Protein AF-A0A5C7G752-F1 (afdb_monomer_lite)

Foldseek 3Di:
DDDPPPPQPFPFPFPWPKLDPALLSVQCSVAVVVDDQVVSQVSSLVSLVVQCVVPVPVPDSCVSCVRNPWQDPPVPQQKTKDKTKTKTWTDDPPDDIDIWIKIKMWMWRPVDPPIGIGIDMDTPDDDDDD

Sequence (130 aa):
MTIPSARAFQSIISNYDGLGKSPLGLRLQKIVPSWSDRLSNIQLKDFVQDYAHKHANGRPIESVASEIGFDCQNKEEKTCNYEGIYTYDLKMPGSPDQRAAIEISVILNYSAEPWEIHGSRKFLYGGIEN

Secondary structure (DSSP, 8-state):
----------EEE---TTS-SSHHHHHHHHHGGG--HHHHHHHHHHHHHHHHHHH-TT--HHHHHHHHT-B---TTTTEEEEEEEEEEEEE-TTS--EEEEEEEEEEEE-SSSSPEEEEEEEEEES----

Structure (mmCIF, N/CA/C/O backbone):
data_AF-A0A5C7G752-F1
#
_entry.id   AF-A0A5C7G752-F1
#
loop_
_atom_site.group_PDB
_atom_site.id
_atom_site.type_symbol
_atom_site.label_atom_id
_atom_site.label_alt_id
_atom_site.label_comp_id
_atom_site.label_asym_id
_atom_site.label_entity_id
_atom_site.label_seq_id
_atom_site.pdbx_PDB_ins_code
_atom_site.Cartn_x
_atom_site.Cartn_y
_atom_site.Cartn_z
_atom_site.occupancy
_atom_site.B_iso_or_equiv
_atom_site.auth_seq_id
_atom_site.auth_comp_id
_atom_site.auth_asym_id
_atom_site.auth_atom_id
_atom_site.pdbx_PDB_model_num
ATOM 1 N N . MET A 1 1 ? 27.341 23.350 -30.618 1.00 33.84 1 MET A N 1
ATOM 2 C CA . MET A 1 1 ? 26.010 23.480 -29.990 1.00 33.84 1 MET A CA 1
ATOM 3 C C . MET A 1 1 ? 25.304 22.148 -30.149 1.00 33.84 1 MET A C 1
ATOM 5 O O . MET A 1 1 ? 24.852 21.834 -31.241 1.00 33.84 1 MET A O 1
ATOM 9 N N . THR A 1 2 ? 25.329 21.315 -29.116 1.00 31.86 2 THR A N 1
ATOM 10 C CA . THR A 1 2 ? 24.686 19.997 -29.120 1.00 31.86 2 THR A CA 1
ATOM 11 C C . THR A 1 2 ? 23.234 20.182 -28.699 1.00 31.86 2 THR A C 1
ATOM 13 O O . THR A 1 2 ? 22.956 20.712 -27.627 1.00 31.86 2 THR A O 1
ATOM 16 N N . ILE A 1 3 ? 22.321 19.811 -29.592 1.00 35.75 3 ILE A N 1
ATOM 17 C CA . ILE A 1 3 ? 20.872 19.812 -29.373 1.00 35.75 3 ILE A CA 1
ATOM 18 C C . ILE A 1 3 ? 20.593 18.928 -28.145 1.00 35.75 3 ILE A C 1
ATOM 20 O O . ILE A 1 3 ? 21.119 17.813 -28.106 1.00 35.75 3 ILE A O 1
ATOM 24 N N . PRO A 1 4 ? 19.817 19.380 -27.140 1.00 32.00 4 PRO A N 1
ATOM 25 C CA . PRO A 1 4 ? 19.456 18.527 -26.017 1.00 32.00 4 PRO A CA 1
ATOM 26 C C . PRO A 1 4 ? 18.669 17.343 -26.577 1.00 32.00 4 PRO A C 1
ATOM 28 O O . PRO A 1 4 ? 17.590 17.524 -27.144 1.00 32.00 4 PRO A O 1
ATOM 31 N N . SER A 1 5 ? 19.241 16.140 -26.487 1.00 35.56 5 SER A N 1
ATOM 32 C CA . SER A 1 5 ? 18.551 14.918 -26.873 1.00 35.56 5 SER A CA 1
ATOM 33 C C . SER A 1 5 ? 17.275 14.848 -26.050 1.00 35.56 5 SER A C 1
ATOM 35 O O . SER A 1 5 ? 17.301 14.856 -24.817 1.00 35.56 5 SER A O 1
ATOM 37 N N . ALA A 1 6 ? 16.149 14.876 -26.760 1.00 36.50 6 ALA A N 1
ATOM 38 C CA . ALA A 1 6 ? 14.830 14.718 -26.191 1.00 36.50 6 ALA A CA 1
ATOM 39 C C . ALA A 1 6 ? 14.885 13.549 -25.205 1.00 36.50 6 ALA A C 1
ATOM 41 O O . ALA A 1 6 ? 15.221 12.432 -25.600 1.00 36.50 6 ALA A O 1
ATOM 42 N N . ARG A 1 7 ? 14.614 13.827 -23.922 1.00 36.19 7 ARG A N 1
ATOM 43 C CA . ARG A 1 7 ? 14.303 12.806 -22.921 1.00 36.19 7 ARG A CA 1
ATOM 44 C C . ARG A 1 7 ? 13.221 11.941 -23.552 1.00 36.19 7 ARG A C 1
ATOM 46 O O . ARG A 1 7 ? 12.075 12.375 -23.647 1.00 36.19 7 ARG A O 1
ATOM 53 N N . ALA A 1 8 ? 13.623 10.796 -24.098 1.00 35.72 8 ALA A N 1
ATOM 54 C CA . ALA A 1 8 ? 12.718 9.877 -24.751 1.00 35.72 8 ALA A CA 1
ATOM 55 C C . ALA A 1 8 ? 11.669 9.529 -23.703 1.00 35.72 8 ALA A C 1
ATOM 57 O O . ALA A 1 8 ? 12.008 9.006 -22.641 1.00 35.72 8 ALA A O 1
ATOM 58 N N . PHE A 1 9 ? 10.429 9.933 -23.967 1.00 37.53 9 PHE A N 1
ATOM 59 C CA . PHE A 1 9 ? 9.283 9.603 -23.141 1.00 37.53 9 PHE A CA 1
ATOM 60 C C . PHE A 1 9 ? 9.301 8.088 -22.924 1.00 37.53 9 PHE A C 1
ATOM 62 O O . PHE A 1 9 ? 9.032 7.320 -23.847 1.00 37.53 9 PHE A O 1
ATOM 69 N N . GLN A 1 10 ? 9.674 7.659 -21.720 1.00 40.84 10 GLN A N 1
ATOM 70 C CA . GLN A 1 10 ? 9.492 6.284 -21.289 1.00 40.84 10 GLN A CA 1
ATOM 71 C C . GLN A 1 10 ? 7.986 6.065 -21.224 1.00 40.84 10 GLN A C 1
ATOM 73 O O . GLN A 1 10 ? 7.327 6.525 -20.293 1.00 40.84 10 GLN A O 1
ATOM 78 N N . SER A 1 11 ? 7.414 5.399 -22.225 1.00 36.75 11 SER A N 1
ATOM 79 C CA . SER A 1 11 ? 6.081 4.835 -22.064 1.00 36.75 11 SER A CA 1
ATOM 80 C C . SER A 1 11 ? 6.236 3.618 -21.156 1.00 36.75 11 SER A C 1
ATOM 82 O O . SER A 1 11 ? 6.450 2.499 -21.625 1.00 36.75 11 SER A O 1
ATOM 84 N N . ILE A 1 12 ? 6.215 3.842 -19.844 1.00 46.53 12 ILE A N 1
ATOM 85 C CA . ILE A 1 12 ? 6.131 2.754 -18.875 1.00 46.53 12 ILE A CA 1
ATOM 86 C C . ILE A 1 12 ? 4.718 2.185 -19.031 1.00 46.53 12 ILE A C 1
ATOM 88 O O . ILE A 1 12 ? 3.747 2.758 -18.538 1.00 46.53 12 ILE A O 1
ATOM 92 N N . ILE A 1 13 ? 4.581 1.098 -19.792 1.00 48.31 13 ILE A N 1
ATOM 93 C CA . ILE A 1 13 ? 3.352 0.306 -19.786 1.00 48.31 13 ILE A CA 1
ATOM 94 C C . ILE A 1 13 ? 3.430 -0.538 -18.521 1.00 48.31 13 ILE A C 1
ATOM 96 O O . ILE A 1 13 ? 3.969 -1.643 -18.513 1.00 48.31 13 ILE A O 1
ATOM 100 N N . SER A 1 14 ? 2.952 0.028 -17.419 1.00 52.34 14 SER A N 1
ATOM 101 C CA . SER A 1 14 ? 2.985 -0.658 -16.140 1.00 52.34 14 SER A CA 1
ATOM 102 C C . SER A 1 14 ? 1.919 -1.748 -16.082 1.00 52.34 14 SER A C 1
ATOM 104 O O . SER A 1 14 ? 0.739 -1.460 -15.891 1.00 52.34 14 SER A O 1
ATOM 106 N N . ASN A 1 15 ? 2.333 -3.006 -16.217 1.00 53.88 15 ASN A N 1
ATOM 107 C CA . ASN A 1 15 ? 1.496 -4.148 -15.872 1.00 53.88 15 ASN A CA 1
ATOM 108 C C . ASN A 1 15 ? 1.793 -4.563 -14.425 1.00 53.88 15 ASN A C 1
ATOM 110 O O . ASN A 1 15 ? 2.694 -5.359 -14.198 1.00 53.88 15 ASN A O 1
ATOM 114 N N . TYR A 1 16 ? 1.095 -3.971 -13.451 1.00 59.38 16 TYR A N 1
ATOM 115 C CA . TYR A 1 16 ? 1.344 -4.178 -12.018 1.00 59.38 16 TYR A CA 1
ATOM 116 C C . TYR A 1 16 ? 0.777 -5.503 -11.485 1.00 59.38 16 TYR A C 1
ATOM 118 O O . TYR A 1 16 ? -0.073 -5.527 -10.583 1.00 59.38 16 TYR A O 1
ATOM 126 N N . ASP A 1 17 ? 1.258 -6.614 -12.033 1.00 54.66 17 ASP A N 1
ATOM 127 C CA . ASP A 1 17 ? 0.956 -7.937 -11.499 1.00 54.66 17 ASP A CA 1
ATOM 128 C C . ASP A 1 17 ? 1.475 -8.029 -10.054 1.00 54.66 17 ASP A C 1
ATOM 130 O O . ASP A 1 17 ? 2.649 -7.769 -9.788 1.00 54.66 17 ASP A O 1
ATOM 134 N N . GLY A 1 18 ? 0.570 -8.343 -9.119 1.00 57.25 18 GLY A N 1
ATOM 135 C CA . GLY A 1 18 ? 0.851 -8.475 -7.684 1.00 57.25 18 GLY A CA 1
ATOM 136 C C . GLY A 1 18 ? 0.146 -7.459 -6.780 1.00 57.25 18 GLY A C 1
ATOM 137 O O . GLY A 1 18 ? -0.080 -7.773 -5.615 1.00 57.25 18 GLY A O 1
ATOM 138 N N . LEU A 1 19 ? -0.285 -6.285 -7.283 1.00 60.91 19 LEU A N 1
ATOM 139 C CA . LEU A 1 19 ? -0.916 -5.237 -6.441 1.00 60.91 19 LEU A CA 1
ATOM 140 C C . LEU A 1 19 ? -2.278 -5.656 -5.862 1.00 60.91 19 LEU A C 1
ATOM 142 O O . LEU A 1 19 ? -2.813 -5.001 -4.970 1.00 60.91 19 LEU A O 1
ATOM 146 N N . GLY A 1 20 ? -2.828 -6.782 -6.314 1.00 67.81 20 GLY A N 1
ATOM 147 C CA . GLY A 1 20 ? -4.160 -7.225 -5.936 1.00 67.81 20 GLY A CA 1
ATOM 148 C C . GLY A 1 20 ? -5.241 -6.280 -6.470 1.00 67.81 20 GLY A C 1
ATOM 149 O O . GLY A 1 20 ? -4.974 -5.289 -7.149 1.00 67.81 20 GLY A O 1
ATOM 150 N N . LYS A 1 21 ? -6.501 -6.614 -6.187 1.00 81.62 21 LYS A N 1
ATOM 151 C CA . LYS A 1 21 ? -7.674 -5.805 -6.571 1.00 81.62 21 LYS A CA 1
ATOM 152 C C . LYS A 1 21 ? -8.287 -5.061 -5.383 1.00 81.62 21 LYS A C 1
ATOM 154 O O . LYS A 1 21 ? -9.404 -4.561 -5.487 1.00 81.62 21 LYS A O 1
ATOM 159 N N . SER A 1 22 ? -7.575 -5.017 -4.257 1.00 88.50 22 SER A N 1
ATOM 160 C CA . SER A 1 22 ? -8.014 -4.271 -3.084 1.00 88.50 22 SER A CA 1
ATOM 161 C C . SER A 1 22 ? -8.009 -2.764 -3.375 1.00 88.50 22 SER A C 1
ATOM 163 O O . SER A 1 22 ? -7.273 -2.308 -4.260 1.00 88.50 22 SER A O 1
ATOM 165 N N . PRO A 1 23 ? -8.803 -1.962 -2.646 1.00 92.56 23 PRO A N 1
ATOM 166 C CA . PRO A 1 23 ? -8.779 -0.509 -2.777 1.00 92.56 23 PRO A CA 1
ATOM 167 C C . PRO A 1 23 ? -7.365 0.091 -2.681 1.00 92.56 23 PRO A C 1
ATOM 169 O O . PRO A 1 23 ? -7.011 0.943 -3.499 1.00 92.56 23 PRO A O 1
ATOM 172 N N . LEU A 1 24 ? -6.531 -0.384 -1.746 1.00 91.31 24 LEU A N 1
ATOM 173 C CA . LEU A 1 24 ? -5.135 0.045 -1.613 1.00 91.31 24 LEU A CA 1
ATOM 174 C C . LEU A 1 24 ? -4.287 -0.373 -2.811 1.00 91.31 24 LEU A C 1
ATOM 176 O O . LEU A 1 24 ? -3.543 0.449 -3.339 1.00 91.31 24 LEU A O 1
ATOM 180 N N . GLY A 1 25 ? -4.445 -1.609 -3.285 1.00 88.88 25 GLY A N 1
ATOM 181 C CA . GLY A 1 25 ? -3.768 -2.106 -4.480 1.00 88.88 25 GLY A CA 1
ATOM 182 C C . GLY A 1 25 ? -4.043 -1.240 -5.707 1.00 88.88 25 GLY A C 1
ATOM 183 O O . GLY A 1 25 ? -3.123 -0.778 -6.383 1.00 88.88 25 GLY A O 1
ATOM 184 N N . LEU A 1 26 ? -5.317 -0.924 -5.951 1.00 88.19 26 LEU A N 1
ATOM 185 C CA . LEU A 1 26 ? -5.740 -0.045 -7.045 1.00 88.19 26 LEU A CA 1
ATOM 186 C C . LEU A 1 26 ? -5.239 1.396 -6.873 1.00 88.19 26 LEU A C 1
ATOM 188 O O . LEU A 1 26 ? -4.954 2.078 -7.861 1.00 88.19 26 LEU A O 1
ATOM 192 N N . ARG A 1 27 ? -5.129 1.884 -5.632 1.00 91.75 27 ARG A N 1
ATOM 193 C CA . ARG A 1 27 ? -4.543 3.197 -5.343 1.00 91.75 27 ARG A CA 1
ATOM 194 C C . ARG A 1 27 ? -3.049 3.204 -5.656 1.00 91.75 27 ARG A C 1
ATOM 196 O O . ARG A 1 27 ? -2.585 4.111 -6.343 1.00 91.75 27 ARG A O 1
ATOM 203 N N . LEU A 1 28 ? -2.319 2.186 -5.218 1.00 88.88 28 LEU A N 1
ATOM 204 C CA . LEU A 1 28 ? -0.886 2.039 -5.451 1.00 88.88 28 LEU A CA 1
ATOM 205 C C . LEU A 1 28 ? -0.546 1.926 -6.940 1.00 88.88 28 LEU A C 1
ATOM 207 O O . LEU A 1 28 ? 0.414 2.561 -7.366 1.00 88.88 28 LEU A O 1
ATOM 211 N N . GLN A 1 29 ? -1.379 1.267 -7.758 1.00 84.62 29 GLN A N 1
ATOM 212 C CA . GLN A 1 29 ? -1.196 1.215 -9.222 1.00 84.62 29 GLN A CA 1
ATOM 213 C C . GLN A 1 29 ? -1.105 2.615 -9.851 1.00 84.62 29 GLN A C 1
ATOM 215 O O . GLN A 1 29 ? -0.443 2.803 -10.869 1.00 84.62 29 GLN A O 1
ATOM 220 N N . LYS A 1 30 ? -1.756 3.612 -9.240 1.00 85.44 30 LYS A N 1
ATOM 221 C CA . LYS A 1 30 ? -1.745 5.005 -9.705 1.00 85.44 30 LYS A CA 1
ATOM 222 C C . LYS A 1 30 ? -0.578 5.817 -9.142 1.00 85.44 30 LYS A C 1
ATOM 224 O O . LYS A 1 30 ? -0.129 6.743 -9.805 1.00 85.44 30 LYS A O 1
ATOM 229 N N . ILE A 1 31 ? -0.114 5.501 -7.931 1.00 88.25 31 ILE A N 1
ATOM 230 C CA . ILE A 1 31 ? 0.933 6.264 -7.226 1.00 88.25 31 ILE A CA 1
ATOM 231 C C . ILE A 1 31 ? 2.333 5.804 -7.641 1.00 88.25 31 ILE A C 1
ATOM 233 O O . ILE A 1 31 ? 3.217 6.625 -7.876 1.00 88.25 31 ILE A O 1
ATOM 237 N N . VAL A 1 32 ? 2.534 4.489 -7.741 1.00 83.88 32 VAL A N 1
ATOM 238 C CA . VAL A 1 32 ? 3.831 3.846 -7.986 1.00 83.88 32 VAL A CA 1
ATOM 239 C C . VAL A 1 32 ? 4.600 4.381 -9.206 1.00 83.88 32 VAL A C 1
ATOM 241 O O . VAL A 1 32 ? 5.811 4.583 -9.058 1.00 83.88 32 VAL A O 1
ATOM 244 N N . PRO A 1 33 ? 3.982 4.641 -10.381 1.00 79.25 33 PRO A N 1
ATOM 245 C CA . PRO A 1 33 ? 4.731 5.146 -11.534 1.00 79.25 33 PRO A CA 1
ATOM 246 C C . PRO A 1 33 ? 5.417 6.494 -11.267 1.00 79.25 33 PRO A C 1
ATOM 248 O O . PRO A 1 33 ? 6.470 6.776 -11.830 1.00 79.25 33 PRO A O 1
ATOM 251 N N . SER A 1 34 ? 4.839 7.315 -10.390 1.00 82.75 34 SER A N 1
ATOM 252 C CA . SER A 1 34 ? 5.329 8.650 -10.033 1.00 82.75 34 SER A CA 1
ATOM 253 C C . SER A 1 34 ? 5.702 8.744 -8.554 1.00 82.75 34 SER A C 1
ATOM 255 O O . SER A 1 34 ? 5.520 9.791 -7.929 1.00 82.75 34 SER A O 1
ATOM 257 N N . TRP A 1 35 ? 6.151 7.633 -7.967 1.00 86.12 35 TRP A N 1
ATOM 258 C CA . TRP A 1 35 ? 6.405 7.574 -6.536 1.00 86.12 35 TRP A CA 1
ATOM 259 C C . TRP A 1 35 ? 7.466 8.595 -6.119 1.00 86.12 35 TRP A C 1
ATOM 261 O O . TRP A 1 35 ? 8.581 8.595 -6.639 1.00 86.12 35 TRP A O 1
ATOM 271 N N . SER A 1 36 ? 7.134 9.400 -5.115 1.00 89.62 36 SER A N 1
ATOM 272 C CA . SER A 1 36 ? 8.105 10.139 -4.310 1.00 89.62 36 SER A CA 1
ATOM 273 C C . SER A 1 36 ? 7.703 9.997 -2.854 1.00 89.62 36 SER A C 1
ATOM 275 O O . SER A 1 36 ? 6.524 10.148 -2.542 1.00 89.62 36 SER A O 1
ATOM 277 N N . ASP A 1 37 ? 8.647 9.730 -1.955 1.00 87.94 37 ASP A N 1
ATOM 278 C CA . ASP A 1 37 ? 8.299 9.363 -0.577 1.00 87.94 37 ASP A CA 1
ATOM 279 C C . ASP A 1 37 ? 7.389 10.396 0.081 1.00 87.94 37 ASP A C 1
ATOM 281 O O . ASP A 1 37 ? 6.372 10.044 0.670 1.00 87.94 37 ASP A O 1
ATOM 285 N N . ARG A 1 38 ? 7.666 11.689 -0.104 1.00 90.12 38 ARG A N 1
ATOM 286 C CA . ARG A 1 38 ? 6.825 12.749 0.455 1.00 90.12 38 ARG A CA 1
ATOM 287 C C . ARG A 1 38 ? 5.412 12.769 -0.138 1.00 90.12 38 ARG A C 1
ATOM 289 O O . ARG A 1 38 ? 4.446 12.798 0.621 1.00 90.12 38 ARG A O 1
ATOM 296 N N . LEU A 1 39 ? 5.268 12.804 -1.467 1.00 91.62 39 LEU A N 1
ATOM 297 C CA . LEU A 1 39 ? 3.945 12.965 -2.091 1.00 91.62 39 LEU A CA 1
ATOM 298 C C . LEU A 1 39 ? 3.133 11.673 -2.034 1.00 91.62 39 LEU A C 1
ATOM 300 O O . LEU A 1 39 ? 1.931 11.730 -1.792 1.00 91.62 39 LEU A O 1
ATOM 304 N N . SER A 1 40 ? 3.778 10.522 -2.218 1.00 92.81 40 SER A N 1
ATOM 305 C CA . SER A 1 40 ? 3.146 9.209 -2.103 1.00 92.81 40 SER A CA 1
ATOM 306 C C . SER A 1 40 ? 2.582 9.000 -0.701 1.00 92.81 40 SER A C 1
ATOM 308 O O . SER A 1 40 ? 1.432 8.594 -0.577 1.00 92.81 40 SER A O 1
ATOM 310 N N . ASN A 1 41 ? 3.333 9.350 0.351 1.00 93.38 41 ASN A N 1
ATOM 311 C CA . ASN A 1 41 ? 2.850 9.228 1.728 1.00 93.38 41 ASN A CA 1
ATOM 312 C C . ASN A 1 41 ? 1.649 10.132 2.023 1.00 93.38 41 ASN A C 1
ATOM 314 O O . ASN A 1 41 ? 0.696 9.676 2.647 1.00 93.38 41 ASN A O 1
ATOM 318 N N . ILE A 1 42 ? 1.640 11.371 1.521 1.00 93.75 42 ILE A N 1
ATOM 319 C CA . ILE A 1 42 ? 0.461 12.250 1.624 1.00 93.75 42 ILE A CA 1
ATOM 320 C C . ILE A 1 42 ? -0.735 11.613 0.903 1.00 93.75 42 ILE A C 1
ATOM 322 O O . ILE A 1 42 ? -1.801 11.456 1.484 1.00 93.75 42 ILE A O 1
ATOM 326 N N . GLN A 1 43 ? -0.543 11.154 -0.336 1.00 95.00 43 GLN A N 1
ATOM 327 C CA . GLN A 1 43 ? -1.610 10.548 -1.135 1.00 95.00 43 GLN A CA 1
ATOM 328 C C . GLN A 1 43 ? -2.164 9.241 -0.559 1.00 95.00 43 GLN A C 1
ATOM 330 O O . GLN A 1 43 ? -3.336 8.930 -0.804 1.00 95.00 43 GLN A O 1
ATOM 335 N N . LEU A 1 44 ? -1.327 8.458 0.127 1.00 94.50 44 LEU A N 1
ATOM 336 C CA . LEU A 1 44 ? -1.720 7.251 0.850 1.00 94.50 44 LEU A CA 1
ATOM 337 C C . LEU A 1 44 ? -2.477 7.611 2.124 1.00 94.50 44 LEU A C 1
ATOM 339 O O . LEU A 1 44 ? -3.541 7.045 2.367 1.00 94.50 44 LEU A O 1
ATOM 343 N N . LYS A 1 45 ? -1.968 8.584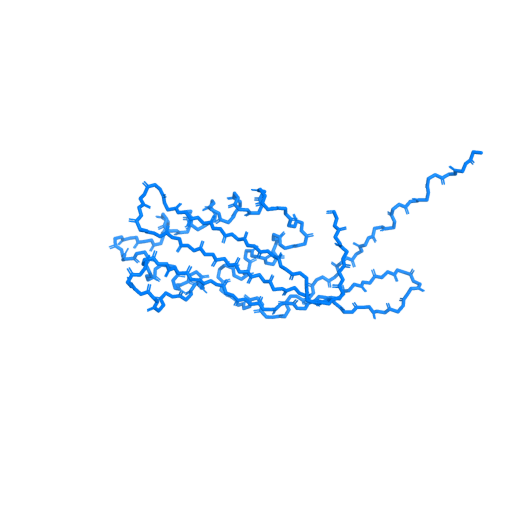 2.886 1.00 93.94 45 LYS A N 1
ATOM 344 C CA . LYS A 1 45 ? -2.622 9.083 4.093 1.00 93.94 45 LYS A CA 1
ATOM 345 C C . LYS A 1 45 ? -4.028 9.582 3.797 1.00 93.94 45 LYS A C 1
ATOM 347 O O . LYS A 1 45 ? -4.977 9.072 4.386 1.00 93.94 45 LYS A O 1
ATOM 352 N N . ASP A 1 46 ? -4.157 10.492 2.837 1.00 93.88 46 ASP A N 1
ATOM 353 C CA . ASP A 1 46 ? -5.443 11.062 2.441 1.00 93.88 46 ASP A CA 1
ATOM 354 C C . ASP A 1 46 ? -6.408 9.960 1.999 1.00 93.88 46 ASP A C 1
ATOM 356 O O . ASP A 1 46 ? -7.554 9.929 2.427 1.00 93.88 46 ASP A O 1
ATOM 360 N N . PHE A 1 47 ? -5.936 9.003 1.192 1.00 94.88 47 PHE A N 1
ATOM 361 C CA . PHE A 1 47 ? -6.763 7.899 0.709 1.00 94.88 47 PHE A CA 1
ATOM 362 C C . PHE A 1 47 ? -7.316 7.023 1.841 1.00 94.88 47 PHE A C 1
ATOM 364 O O . PHE A 1 47 ? -8.516 6.751 1.867 1.00 94.88 47 PHE A O 1
ATOM 371 N N . VAL A 1 48 ? -6.461 6.570 2.761 1.00 92.50 48 VAL A N 1
ATOM 372 C CA . VAL A 1 48 ? -6.885 5.690 3.861 1.00 92.50 48 VAL A CA 1
ATOM 373 C C . VAL A 1 48 ? -7.794 6.444 4.830 1.00 92.50 48 VAL A C 1
ATOM 375 O O . VAL A 1 48 ? -8.799 5.884 5.264 1.00 92.50 48 VAL A O 1
ATOM 378 N N . GLN A 1 49 ? -7.492 7.710 5.131 1.00 91.00 49 GLN A N 1
ATOM 379 C CA . GLN A 1 49 ? -8.333 8.543 5.993 1.00 91.00 49 GLN A CA 1
ATOM 380 C C . GLN A 1 49 ? -9.714 8.787 5.373 1.00 91.00 49 GLN A C 1
ATOM 382 O O . GLN A 1 49 ? -10.724 8.584 6.047 1.00 91.00 49 GLN A O 1
ATOM 387 N N . ASP A 1 50 ? -9.780 9.127 4.083 1.00 93.00 50 ASP A N 1
ATOM 388 C CA . ASP A 1 50 ? -11.043 9.293 3.357 1.00 93.00 50 ASP A CA 1
ATOM 389 C C . ASP A 1 50 ? -11.864 8.003 3.333 1.00 93.00 50 ASP A C 1
ATOM 391 O O . ASP A 1 50 ? -13.084 8.031 3.519 1.00 93.00 50 ASP A O 1
ATOM 395 N N . TYR A 1 51 ? -11.209 6.869 3.072 1.00 92.50 51 TYR A N 1
ATOM 396 C CA . TYR A 1 51 ? -11.879 5.575 3.046 1.00 92.50 51 TYR A CA 1
ATOM 397 C C . TYR A 1 51 ? -12.427 5.237 4.432 1.00 92.50 51 TYR A C 1
ATOM 399 O O . TYR A 1 51 ? -13.598 4.886 4.566 1.00 92.50 51 TYR A O 1
ATOM 407 N N . ALA A 1 52 ? -11.618 5.399 5.480 1.00 90.56 52 ALA A N 1
ATOM 408 C CA . ALA A 1 52 ? -12.056 5.147 6.841 1.00 90.56 52 ALA A CA 1
ATOM 409 C C . ALA A 1 52 ? -13.209 6.060 7.257 1.00 90.56 52 ALA A C 1
ATOM 411 O O . ALA A 1 52 ? -14.195 5.575 7.799 1.00 90.56 52 ALA A O 1
ATOM 412 N N . HIS A 1 53 ? -13.159 7.347 6.919 1.00 90.19 53 HIS A N 1
ATOM 413 C CA . HIS A 1 53 ? -14.254 8.269 7.200 1.00 90.19 53 HIS A CA 1
ATOM 414 C C . HIS A 1 53 ? -15.578 7.832 6.545 1.00 90.19 53 HIS A C 1
ATOM 416 O O . HIS A 1 53 ? -16.632 7.907 7.172 1.00 90.19 53 HIS A O 1
ATOM 422 N N . LYS A 1 54 ? -15.529 7.325 5.305 1.00 90.94 54 LYS A N 1
ATOM 423 C CA . LYS A 1 54 ? -16.717 6.893 4.540 1.00 90.94 54 LYS A CA 1
ATOM 424 C C . LYS A 1 54 ? -17.245 5.514 4.945 1.00 90.94 54 LYS A C 1
ATOM 426 O O . LYS A 1 54 ? -18.438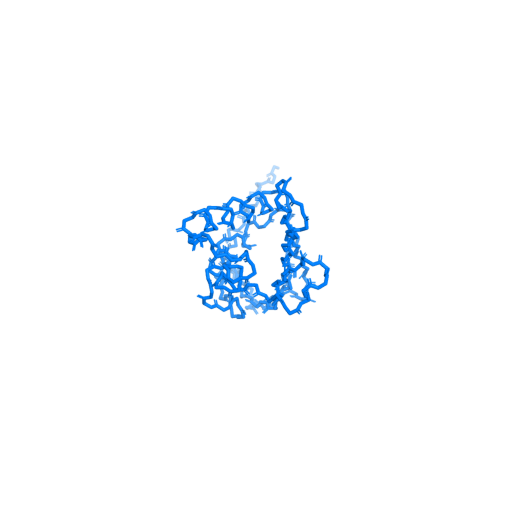 5.258 4.793 1.00 90.94 54 LYS A O 1
ATOM 431 N N . HIS A 1 55 ? -16.373 4.622 5.414 1.00 89.94 55 HIS A N 1
ATOM 432 C CA . HIS A 1 55 ? -16.691 3.200 5.583 1.00 89.94 55 HIS A CA 1
ATOM 433 C C . HIS A 1 55 ? -16.615 2.689 7.026 1.00 89.94 55 HIS A C 1
ATOM 435 O O . HIS A 1 55 ? -17.134 1.603 7.293 1.00 89.94 55 HIS A O 1
ATOM 441 N N . ALA A 1 56 ? -16.024 3.440 7.965 1.00 86.50 56 ALA A N 1
ATOM 442 C CA . ALA A 1 56 ? -15.881 2.979 9.343 1.00 86.50 56 ALA A CA 1
ATOM 443 C C . ALA A 1 56 ? -17.235 2.750 10.007 1.00 86.50 56 ALA A C 1
ATOM 445 O O . ALA A 1 56 ? -17.444 1.671 10.539 1.00 86.50 56 ALA A O 1
ATOM 446 N N . ASN A 1 57 ? -18.178 3.698 9.956 1.00 85.75 57 ASN A N 1
ATOM 447 C CA . ASN A 1 57 ? -19.526 3.523 10.526 1.00 85.75 57 ASN A CA 1
ATOM 448 C C . ASN A 1 57 ? -19.523 2.940 11.964 1.00 85.75 57 ASN A C 1
ATOM 450 O O . ASN A 1 57 ? -20.344 2.089 12.300 1.00 85.75 57 ASN A O 1
ATOM 454 N N . GLY A 1 58 ? -18.561 3.353 12.802 1.00 84.00 58 GLY A N 1
ATOM 455 C CA . GLY A 1 58 ? -18.383 2.848 14.174 1.00 84.00 58 GLY A CA 1
ATOM 456 C C . GLY A 1 58 ? -17.680 1.488 14.296 1.00 84.00 58 GLY A C 1
ATOM 457 O O . GLY A 1 58 ? -17.541 0.968 15.401 1.00 84.00 58 GLY A O 1
ATOM 458 N N . ARG A 1 59 ? -17.228 0.899 13.185 1.00 88.19 59 ARG A N 1
ATOM 459 C CA . ARG A 1 59 ? -16.448 -0.342 13.156 1.00 88.19 59 ARG A CA 1
ATOM 460 C C . ARG A 1 59 ? -15.000 -0.096 13.597 1.00 88.19 59 ARG A C 1
ATOM 462 O O . ARG A 1 59 ? -14.475 0.995 13.364 1.00 88.19 59 ARG A O 1
ATOM 469 N N . PRO A 1 60 ? -14.330 -1.121 14.153 1.00 87.75 60 PRO A N 1
ATOM 470 C CA . PRO A 1 60 ? -12.902 -1.060 14.443 1.00 87.75 60 PRO A CA 1
ATOM 471 C C . PRO A 1 60 ? -12.085 -0.767 13.183 1.00 87.75 60 PRO A C 1
ATOM 473 O O . PRO A 1 60 ? -12.385 -1.294 12.104 1.00 87.75 60 PRO A O 1
ATOM 476 N N . ILE A 1 61 ? -11.038 0.043 13.331 1.00 86.31 61 ILE A N 1
ATOM 477 C CA . ILE A 1 61 ? -10.179 0.461 12.220 1.00 86.31 61 ILE A CA 1
ATOM 478 C C . ILE A 1 61 ? -9.521 -0.730 11.525 1.00 86.31 61 ILE A C 1
ATOM 480 O O . ILE A 1 61 ? -9.421 -0.739 10.307 1.00 86.31 61 ILE A O 1
ATOM 484 N N . GLU A 1 62 ? -9.181 -1.789 12.250 1.00 87.94 62 GLU A N 1
ATOM 485 C CA . GLU A 1 62 ? -8.594 -3.013 11.701 1.00 87.94 62 GLU A CA 1
ATOM 486 C C . GLU A 1 62 ? -9.506 -3.669 10.669 1.00 87.94 62 GLU A C 1
ATOM 488 O O . GLU A 1 62 ? -9.048 -4.187 9.653 1.00 87.94 62 GLU A O 1
ATOM 493 N N . SER A 1 63 ? -10.816 -3.625 10.915 1.00 89.00 63 SER A N 1
ATOM 494 C CA . SER A 1 63 ? -11.806 -4.188 10.004 1.00 89.00 63 SER A CA 1
ATOM 495 C C . SER A 1 63 ? -11.856 -3.391 8.704 1.00 89.00 63 SER A C 1
ATOM 497 O O . SER A 1 63 ? -11.893 -3.969 7.621 1.00 89.00 63 SER A O 1
ATOM 499 N N . VAL A 1 64 ? -11.787 -2.065 8.812 1.00 90.69 64 VAL A N 1
ATOM 500 C CA . VAL A 1 64 ? -11.773 -1.157 7.663 1.00 90.69 64 VAL A CA 1
ATOM 501 C C . VAL A 1 64 ? -10.451 -1.252 6.897 1.00 90.69 64 VAL A C 1
ATOM 503 O O . VAL A 1 64 ? -10.446 -1.328 5.672 1.00 90.69 64 VAL A O 1
ATOM 506 N N . ALA A 1 65 ? -9.323 -1.301 7.604 1.00 90.06 65 ALA A N 1
ATOM 507 C CA . ALA A 1 65 ? -7.994 -1.458 7.027 1.00 90.06 65 ALA A CA 1
ATOM 508 C C . ALA A 1 65 ? -7.867 -2.794 6.278 1.00 90.06 65 ALA A C 1
ATOM 510 O O . ALA A 1 65 ? -7.353 -2.819 5.158 1.00 90.06 65 ALA A O 1
ATOM 511 N N . SER A 1 66 ? -8.428 -3.871 6.835 1.00 89.19 66 SER A N 1
ATOM 512 C CA . SER A 1 66 ? -8.486 -5.182 6.177 1.00 89.19 66 SER A CA 1
ATOM 513 C C . SER A 1 66 ? -9.277 -5.145 4.863 1.00 89.19 66 SER A C 1
ATOM 515 O O . SER A 1 66 ? -8.846 -5.717 3.866 1.00 89.19 66 SER A O 1
ATOM 517 N N . GLU A 1 67 ? -10.399 -4.420 4.810 1.00 89.75 67 GLU A N 1
ATOM 518 C CA . GLU A 1 67 ? -11.179 -4.237 3.571 1.00 89.75 67 GLU A CA 1
ATOM 519 C C . GLU A 1 67 ? -10.433 -3.435 2.502 1.00 89.75 67 GLU A C 1
ATOM 521 O O . GLU A 1 67 ? -10.549 -3.714 1.307 1.00 89.75 67 GLU A O 1
ATOM 526 N N . ILE A 1 68 ? -9.654 -2.441 2.929 1.00 91.00 68 ILE A N 1
ATOM 527 C CA . ILE A 1 68 ? -8.795 -1.645 2.048 1.00 91.00 68 ILE A CA 1
ATOM 528 C C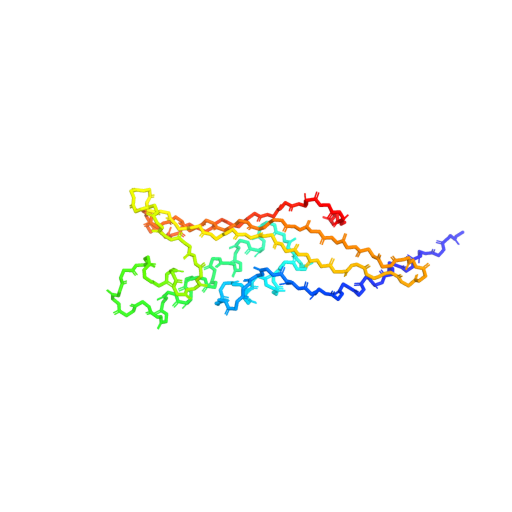 . ILE A 1 68 ? -7.644 -2.497 1.486 1.00 91.00 68 ILE A C 1
ATOM 530 O O . ILE A 1 68 ? -7.149 -2.210 0.393 1.00 91.00 68 ILE A O 1
ATOM 534 N N . GLY A 1 69 ? -7.263 -3.566 2.188 1.00 89.38 69 GLY A N 1
ATOM 535 C CA . GLY A 1 69 ? -6.283 -4.558 1.757 1.00 89.38 69 GLY A CA 1
ATOM 536 C C . GLY A 1 69 ? -5.067 -4.693 2.664 1.00 89.38 69 GLY A C 1
ATOM 537 O O . GLY A 1 69 ? -4.149 -5.409 2.285 1.00 89.38 69 GLY A O 1
ATOM 538 N N . PHE A 1 70 ? -5.033 -4.019 3.815 1.00 90.56 70 PHE A N 1
ATOM 539 C CA . PHE A 1 70 ? -3.989 -4.261 4.804 1.00 90.56 70 PHE A CA 1
ATOM 540 C C . PHE A 1 70 ? -4.178 -5.621 5.484 1.00 90.56 70 PHE A C 1
ATOM 542 O O . PHE A 1 70 ? -5.293 -6.095 5.674 1.00 90.56 70 PHE A O 1
ATOM 549 N N . ASP A 1 71 ? -3.078 -6.209 5.917 1.00 88.69 71 ASP A N 1
ATOM 550 C CA . ASP A 1 71 ? -3.046 -7.319 6.845 1.00 88.69 71 ASP A CA 1
ATOM 551 C C . ASP A 1 71 ? -2.874 -6.801 8.280 1.00 88.69 71 ASP A C 1
ATOM 553 O O . ASP A 1 71 ? -1.889 -6.140 8.610 1.00 88.69 71 ASP A O 1
ATOM 557 N N . CYS A 1 72 ? -3.851 -7.087 9.138 1.00 86.75 72 CYS A N 1
ATOM 558 C CA . CYS A 1 72 ? -3.916 -6.615 10.523 1.00 86.75 72 CYS A CA 1
ATOM 559 C C . CYS A 1 72 ? -3.743 -7.762 11.538 1.00 86.75 72 CYS A C 1
ATOM 561 O O . CYS A 1 72 ? -4.374 -7.747 12.599 1.00 86.75 72 CYS A O 1
ATOM 563 N N . GLN A 1 73 ? -2.949 -8.802 11.232 1.00 79.00 73 GLN A N 1
ATOM 564 C CA . GLN A 1 73 ? -2.783 -9.932 12.167 1.00 79.00 73 GLN A CA 1
ATOM 565 C C . GLN A 1 73 ? -2.114 -9.521 13.484 1.00 79.00 73 GLN A C 1
ATOM 567 O O . GLN A 1 73 ? -2.387 -10.129 14.521 1.00 79.00 73 GLN A O 1
ATOM 572 N N . ASN A 1 74 ? -1.269 -8.484 13.463 1.00 71.75 74 ASN A N 1
ATOM 573 C CA . ASN A 1 74 ? -0.496 -8.063 14.627 1.00 71.75 74 ASN A CA 1
ATOM 574 C C . ASN A 1 74 ? -1.267 -7.066 15.513 1.00 71.75 74 ASN A C 1
ATOM 576 O O . ASN A 1 74 ? -1.033 -5.858 15.509 1.00 71.75 74 ASN A O 1
ATOM 580 N N . LYS A 1 75 ? -2.229 -7.588 16.282 1.00 68.88 75 LYS A N 1
ATOM 581 C CA . LYS A 1 75 ? -3.136 -6.776 17.115 1.00 68.88 75 LYS A CA 1
ATOM 582 C C . LYS A 1 75 ? -2.452 -6.079 18.296 1.00 68.88 75 LYS A C 1
ATOM 584 O O . LYS A 1 75 ? -2.981 -5.086 18.787 1.00 68.88 75 LYS A O 1
ATOM 589 N N . GLU A 1 76 ? -1.320 -6.598 18.772 1.00 73.94 76 GLU A N 1
ATOM 590 C CA . GLU A 1 76 ? -0.623 -6.053 19.946 1.00 73.94 76 GLU A CA 1
ATOM 591 C C . GLU A 1 76 ? 0.057 -4.716 19.640 1.00 73.94 76 GLU A C 1
ATOM 593 O O . GLU A 1 76 ? -0.013 -3.783 20.439 1.00 73.94 76 GLU A O 1
ATOM 598 N N . GLU A 1 77 ? 0.646 -4.591 18.452 1.00 79.25 77 GLU A N 1
ATOM 599 C CA . GLU A 1 77 ? 1.370 -3.387 18.032 1.00 79.25 77 GLU A CA 1
ATOM 600 C C . GLU A 1 77 ? 0.453 -2.288 17.483 1.00 79.25 77 GLU A C 1
ATOM 602 O O . GLU A 1 77 ? 0.903 -1.164 17.262 1.00 79.25 77 GLU A O 1
ATOM 607 N N . LYS A 1 78 ? -0.840 -2.585 17.290 1.00 88.62 78 LYS A N 1
ATOM 608 C CA . LYS A 1 78 ? -1.801 -1.695 16.619 1.00 88.62 78 LYS A CA 1
ATOM 609 C C . LYS A 1 78 ? -1.275 -1.208 15.262 1.00 88.62 78 LYS A C 1
ATOM 611 O O . LYS A 1 78 ? -1.355 -0.021 14.922 1.00 88.62 78 LYS A O 1
ATOM 616 N N . THR A 1 79 ? -0.726 -2.149 14.500 1.00 90.69 79 THR A N 1
ATOM 617 C CA . THR A 1 79 ? -0.197 -1.939 13.155 1.00 90.69 79 THR A CA 1
ATOM 618 C C . THR A 1 79 ? -0.916 -2.838 12.155 1.00 90.69 79 THR A C 1
ATOM 620 O O . THR A 1 79 ? -1.259 -3.984 12.445 1.00 90.69 79 THR A O 1
ATOM 623 N N . CYS A 1 80 ? -1.161 -2.306 10.961 1.00 90.50 80 CYS A N 1
ATOM 624 C CA . CYS A 1 80 ? -1.584 -3.091 9.812 1.00 90.50 80 CYS A CA 1
ATOM 625 C C . CYS A 1 80 ? -0.615 -2.855 8.657 1.00 90.50 80 CYS A C 1
ATOM 627 O O . CYS A 1 80 ? -0.255 -1.712 8.373 1.00 90.50 80 CYS A O 1
ATOM 629 N N . ASN A 1 81 ? -0.232 -3.921 7.966 1.00 90.88 81 ASN A N 1
ATOM 630 C CA . ASN A 1 81 ? 0.799 -3.881 6.939 1.00 90.88 81 ASN A CA 1
ATOM 631 C C . ASN A 1 81 ? 0.235 -4.307 5.594 1.00 90.88 81 ASN A C 1
ATOM 633 O O . ASN A 1 81 ? -0.591 -5.201 5.499 1.00 90.88 81 ASN A O 1
ATOM 637 N N . TYR A 1 82 ? 0.696 -3.678 4.533 1.00 89.69 82 TYR A N 1
ATOM 638 C CA . TYR A 1 82 ? 0.483 -4.139 3.179 1.00 89.69 82 TYR A CA 1
ATOM 639 C C . TYR A 1 82 ? 1.848 -4.311 2.547 1.00 89.69 82 TYR A C 1
ATOM 641 O O . TYR A 1 82 ? 2.617 -3.356 2.486 1.00 89.69 82 TYR A O 1
ATOM 649 N N . GLU A 1 83 ? 2.137 -5.512 2.073 1.00 85.75 83 GLU A N 1
ATOM 650 C CA . GLU A 1 83 ? 3.383 -5.817 1.390 1.00 85.75 83 GLU A CA 1
ATOM 651 C C . GLU A 1 83 ? 3.076 -6.500 0.070 1.00 85.75 83 GLU A C 1
ATOM 653 O O . GLU A 1 83 ? 2.179 -7.342 -0.034 1.00 85.75 83 GLU A O 1
ATOM 658 N N . GLY A 1 84 ? 3.841 -6.152 -0.954 1.00 79.62 84 GLY A N 1
ATOM 659 C CA . GLY A 1 84 ? 3.807 -6.905 -2.189 1.00 79.62 84 GLY A CA 1
ATOM 660 C C . GLY A 1 84 ? 4.954 -6.567 -3.116 1.00 79.62 84 GLY A C 1
ATOM 661 O O . GLY A 1 84 ? 5.561 -5.496 -3.064 1.00 79.62 84 GLY A O 1
ATOM 662 N N . ILE A 1 85 ? 5.236 -7.534 -3.980 1.00 80.94 85 ILE A N 1
ATOM 663 C CA . ILE A 1 85 ? 6.204 -7.413 -5.057 1.00 80.94 85 ILE A CA 1
ATOM 664 C C . ILE A 1 85 ? 5.428 -7.204 -6.348 1.00 80.94 85 ILE A C 1
ATOM 666 O O . ILE A 1 85 ? 4.505 -7.960 -6.655 1.00 80.94 85 ILE A O 1
ATOM 670 N N . TYR A 1 86 ? 5.834 -6.202 -7.117 1.00 78.56 86 TYR A N 1
ATOM 671 C CA . TYR A 1 86 ? 5.206 -5.846 -8.381 1.00 78.56 86 TYR A CA 1
ATOM 672 C C . TYR A 1 86 ? 6.232 -5.845 -9.467 1.00 78.56 86 TYR A C 1
ATOM 674 O O . TYR A 1 86 ? 7.289 -5.230 -9.334 1.00 78.56 86 TYR A O 1
ATOM 682 N N . THR A 1 87 ? 5.877 -6.493 -10.563 1.00 77.38 87 THR A N 1
ATOM 683 C CA . THR A 1 87 ? 6.656 -6.392 -11.787 1.00 77.38 87 THR A CA 1
ATOM 684 C C . THR A 1 87 ? 6.057 -5.336 -12.700 1.00 77.38 87 THR A C 1
ATOM 686 O O . THR A 1 87 ? 4.883 -5.004 -12.576 1.00 77.38 87 THR A O 1
ATOM 689 N N . TYR A 1 88 ? 6.869 -4.750 -13.568 1.00 74.06 88 TYR A N 1
ATOM 690 C CA . TYR A 1 88 ? 6.398 -3.884 -14.642 1.00 74.06 88 TYR A CA 1
ATOM 691 C C . TYR A 1 88 ? 7.365 -3.956 -15.821 1.00 74.06 88 TYR A C 1
ATOM 693 O O . TYR A 1 88 ? 8.559 -4.213 -15.647 1.00 74.06 88 TYR A O 1
ATOM 701 N N . ASP A 1 89 ? 6.847 -3.742 -17.026 1.00 76.50 89 ASP A N 1
ATOM 702 C CA . ASP A 1 89 ? 7.651 -3.805 -18.240 1.00 76.50 89 ASP A CA 1
ATOM 703 C C . ASP A 1 89 ? 8.131 -2.390 -18.616 1.00 76.50 89 ASP A C 1
ATOM 705 O O . ASP A 1 89 ? 7.359 -1.435 -18.742 1.00 76.50 89 ASP A O 1
ATOM 709 N N . LEU A 1 90 ? 9.442 -2.253 -18.786 1.00 71.19 90 LEU A N 1
ATOM 710 C CA . LEU A 1 90 ? 10.121 -1.068 -19.287 1.00 71.19 90 LEU A CA 1
ATOM 711 C C . LEU A 1 90 ? 10.295 -1.217 -20.799 1.00 71.19 90 LEU A C 1
ATOM 713 O O . LEU A 1 90 ? 11.057 -2.065 -21.268 1.00 71.19 90 LEU A O 1
ATOM 717 N N . LYS A 1 91 ? 9.604 -0.370 -21.566 1.00 68.38 91 LYS A N 1
ATOM 718 C CA . LYS A 1 91 ? 9.740 -0.317 -23.025 1.00 68.38 91 LYS A CA 1
ATOM 719 C C . LYS A 1 91 ? 10.434 0.965 -23.449 1.00 68.38 91 LYS A C 1
ATOM 721 O O . LYS A 1 91 ? 9.942 2.064 -23.192 1.00 68.38 91 LYS A O 1
ATOM 726 N N . MET A 1 92 ? 11.570 0.813 -24.124 1.00 65.25 92 MET A N 1
ATOM 727 C CA . MET A 1 92 ? 12.288 1.906 -24.773 1.00 65.25 92 MET A CA 1
ATOM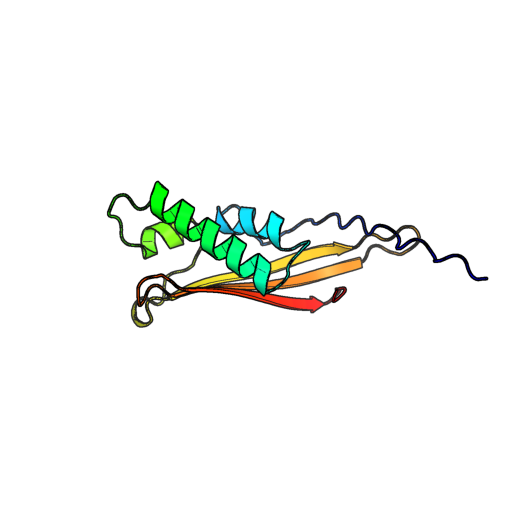 728 C C . MET A 1 92 ? 12.359 1.629 -26.283 1.00 65.25 92 MET A C 1
ATOM 730 O O . MET A 1 92 ? 12.775 0.535 -26.670 1.00 65.25 92 MET A O 1
ATOM 734 N N . PRO A 1 93 ? 11.970 2.584 -27.150 1.00 62.41 93 PRO A N 1
ATOM 735 C CA . PRO A 1 93 ? 12.062 2.402 -28.596 1.00 62.41 93 PRO A CA 1
ATOM 736 C C . PRO A 1 93 ? 13.489 2.039 -29.030 1.00 62.41 93 PRO A C 1
ATOM 738 O O . PRO A 1 93 ? 14.426 2.782 -28.750 1.00 62.41 93 PRO A O 1
ATOM 741 N N . GLY A 1 94 ? 13.646 0.904 -29.717 1.00 66.25 94 GLY A N 1
ATOM 742 C CA . GLY A 1 94 ? 14.943 0.426 -30.215 1.00 66.25 94 GLY A CA 1
ATOM 743 C C . GLY A 1 94 ? 15.768 -0.414 -29.231 1.00 66.25 94 GLY A C 1
ATOM 744 O O . GLY A 1 94 ? 16.843 -0.873 -29.611 1.00 66.25 94 GLY A O 1
ATOM 745 N N . SER A 1 95 ? 15.271 -0.662 -28.017 1.00 58.97 95 SER A N 1
ATOM 746 C CA . SER A 1 95 ? 15.909 -1.535 -27.021 1.00 58.97 95 SER A CA 1
ATOM 747 C C . SER A 1 95 ? 15.069 -2.795 -26.770 1.00 58.97 95 SER A C 1
ATOM 749 O O . SER A 1 95 ? 13.853 -2.754 -26.966 1.00 58.97 95 SER A O 1
ATOM 751 N N . PRO A 1 96 ? 15.677 -3.912 -26.323 1.00 67.75 96 PRO A N 1
ATOM 752 C CA . PRO A 1 96 ? 14.926 -5.082 -25.873 1.00 67.75 96 PRO A CA 1
ATOM 753 C C . PRO A 1 96 ? 13.975 -4.730 -24.724 1.00 67.75 96 PRO A C 1
ATOM 755 O O . PRO A 1 96 ? 14.311 -3.888 -23.887 1.00 67.75 96 PRO A O 1
ATOM 758 N N . ASP A 1 97 ? 12.829 -5.411 -24.661 1.00 72.38 97 ASP A N 1
ATOM 759 C CA . ASP A 1 97 ? 11.909 -5.314 -23.526 1.00 72.38 97 ASP A CA 1
ATOM 760 C C . ASP A 1 97 ? 12.653 -5.684 -22.233 1.00 72.38 97 ASP A C 1
ATOM 762 O O . ASP A 1 97 ? 13.294 -6.736 -22.143 1.00 72.38 97 ASP A O 1
ATOM 766 N N . GLN A 1 98 ? 12.581 -4.812 -21.229 1.00 74.25 98 GLN A N 1
ATOM 767 C CA . GLN A 1 98 ? 13.170 -5.054 -19.917 1.00 74.25 98 GLN A CA 1
ATOM 768 C C . GLN A 1 98 ? 12.066 -5.210 -18.883 1.00 74.25 98 GLN A C 1
ATOM 770 O O . GLN A 1 98 ? 11.089 -4.466 -18.893 1.00 74.25 98 GLN A O 1
ATOM 775 N N . ARG A 1 99 ? 12.233 -6.156 -17.959 1.00 76.75 99 ARG A N 1
ATOM 776 C CA . ARG A 1 99 ? 11.335 -6.307 -16.816 1.00 76.75 99 ARG A CA 1
ATOM 777 C C . ARG A 1 99 ? 11.985 -5.744 -15.566 1.00 76.75 99 ARG A C 1
ATOM 779 O O . ARG A 1 99 ? 13.167 -5.963 -15.304 1.00 76.75 99 ARG A O 1
ATOM 786 N N . ALA A 1 100 ? 11.173 -5.035 -14.811 1.00 80.88 100 ALA A N 1
ATOM 787 C CA . ALA A 1 100 ? 11.493 -4.455 -13.532 1.00 80.88 100 ALA A CA 1
ATOM 788 C C . ALA A 1 100 ? 10.651 -5.104 -12.440 1.00 80.88 100 ALA A C 1
ATOM 790 O O . ALA A 1 100 ? 9.540 -5.565 -12.709 1.00 80.88 100 ALA A O 1
ATOM 791 N N . ALA A 1 101 ? 11.155 -5.102 -11.212 1.00 82.44 101 ALA A N 1
ATOM 792 C CA . ALA A 1 101 ? 10.387 -5.434 -10.031 1.00 82.44 101 ALA A CA 1
ATOM 793 C C . ALA A 1 101 ? 10.704 -4.497 -8.872 1.00 82.44 101 ALA A C 1
ATOM 795 O O . ALA A 1 101 ? 11.854 -4.124 -8.626 1.00 82.44 101 ALA A O 1
ATOM 796 N N . ILE A 1 102 ? 9.657 -4.162 -8.135 1.00 84.50 102 ILE A N 1
ATOM 797 C CA . ILE A 1 102 ? 9.702 -3.346 -6.933 1.00 84.50 102 ILE A CA 1
ATOM 798 C C . ILE A 1 102 ? 8.935 -4.044 -5.819 1.00 84.50 102 ILE A C 1
ATOM 800 O O . ILE A 1 102 ? 7.942 -4.721 -6.058 1.00 84.50 102 ILE A O 1
ATOM 804 N N . GLU A 1 103 ? 9.381 -3.835 -4.600 1.00 87.31 103 GLU A N 1
ATOM 805 C CA . GLU A 1 103 ? 8.660 -4.144 -3.378 1.00 87.31 103 GLU A CA 1
ATOM 806 C C . GLU A 1 103 ? 8.029 -2.841 -2.871 1.00 87.31 103 GLU A C 1
ATOM 808 O O . GLU A 1 103 ? 8.705 -1.808 -2.824 1.00 87.31 103 GLU A O 1
ATOM 813 N N . ILE A 1 104 ? 6.733 -2.865 -2.548 1.00 88.62 104 ILE A N 1
ATOM 814 C CA . ILE A 1 104 ? 6.069 -1.785 -1.805 1.00 88.62 104 ILE A CA 1
ATOM 815 C C . ILE A 1 104 ? 5.651 -2.345 -0.462 1.00 88.62 104 ILE A C 1
ATOM 817 O O . ILE A 1 104 ? 4.996 -3.387 -0.400 1.00 88.62 104 ILE A O 1
ATOM 821 N N . SER A 1 105 ? 5.958 -1.583 0.577 1.00 90.62 105 SER A N 1
ATOM 822 C CA . SER A 1 105 ? 5.447 -1.806 1.920 1.00 90.62 105 SER A CA 1
ATOM 823 C C . SER A 1 105 ? 4.657 -0.573 2.337 1.00 90.62 105 SER A C 1
ATOM 825 O O . SER A 1 105 ? 5.107 0.551 2.127 1.00 90.62 105 SER A O 1
ATOM 827 N N . VAL A 1 106 ? 3.472 -0.758 2.909 1.00 93.06 106 VAL A N 1
ATOM 828 C CA . VAL A 1 106 ? 2.682 0.311 3.525 1.00 93.06 106 VAL A CA 1
ATOM 829 C C . VAL A 1 106 ? 2.314 -0.118 4.931 1.00 93.06 106 VAL A C 1
ATOM 831 O O . VAL A 1 106 ? 1.706 -1.165 5.123 1.00 93.06 106 VAL A O 1
ATOM 834 N N . ILE A 1 107 ? 2.654 0.710 5.906 1.00 93.00 107 ILE A N 1
ATOM 835 C CA . ILE A 1 107 ? 2.380 0.493 7.320 1.00 93.00 107 ILE A CA 1
ATOM 836 C C . ILE A 1 107 ? 1.348 1.528 7.752 1.00 93.00 107 ILE A C 1
ATOM 838 O O . ILE A 1 107 ? 1.550 2.729 7.567 1.00 93.00 107 ILE A O 1
ATOM 842 N N . LEU A 1 108 ? 0.246 1.057 8.324 1.00 92.56 108 LEU A N 1
ATOM 843 C CA . LEU A 1 108 ? -0.729 1.853 9.057 1.00 92.56 108 LEU A CA 1
ATOM 844 C C . LEU A 1 108 ? -0.492 1.628 10.549 1.00 92.56 108 LEU A C 1
ATOM 846 O O . LEU A 1 108 ? -0.702 0.524 11.044 1.00 92.56 108 LEU A O 1
ATOM 850 N N . ASN A 1 109 ? -0.108 2.675 11.267 1.00 92.94 109 ASN A N 1
ATOM 851 C CA . ASN A 1 109 ? -0.056 2.682 12.721 1.00 92.94 109 ASN A CA 1
ATOM 852 C C . ASN A 1 109 ? -1.276 3.442 13.257 1.00 92.94 109 ASN A C 1
ATOM 854 O O . ASN A 1 109 ? -1.424 4.646 13.038 1.00 92.94 109 ASN A O 1
ATOM 858 N N . TYR A 1 110 ? -2.149 2.724 13.962 1.00 89.81 110 TYR A N 1
ATOM 859 C CA . TYR A 1 110 ? -3.381 3.258 14.547 1.00 89.81 110 TYR A CA 1
ATOM 860 C C . TYR A 1 110 ? -3.332 3.276 16.085 1.00 89.81 110 TYR A C 1
ATOM 862 O O . TYR A 1 110 ? -4.361 3.311 16.761 1.00 89.81 110 TYR A O 1
ATOM 870 N N . SER A 1 111 ? -2.125 3.264 16.661 1.00 88.25 111 SER A N 1
ATOM 871 C CA . SER A 1 111 ? -1.913 3.319 18.112 1.00 88.25 111 SER A CA 1
ATOM 872 C C . SER A 1 111 ? -2.328 4.647 18.755 1.00 88.25 111 SER A C 1
ATOM 874 O O . SER A 1 111 ? -2.724 4.646 19.924 1.00 88.25 111 SER A O 1
ATOM 876 N N . ALA A 1 112 ? -2.292 5.744 17.994 1.00 82.88 112 ALA A N 1
ATOM 877 C CA . ALA A 1 112 ? -2.701 7.085 18.400 1.00 82.88 112 ALA A CA 1
ATOM 878 C C . ALA A 1 112 ? -3.378 7.830 17.238 1.00 82.88 112 ALA A C 1
ATOM 880 O O . ALA A 1 112 ? -3.164 7.503 16.070 1.00 82.88 112 ALA A O 1
ATOM 881 N N . GLU A 1 113 ? -4.190 8.840 17.562 1.00 80.00 113 GLU A N 1
ATOM 882 C CA . GLU A 1 113 ? -4.764 9.752 16.570 1.00 80.00 113 GLU A CA 1
ATOM 883 C C . GLU A 1 113 ? -3.984 11.080 16.513 1.00 80.00 113 GLU A C 1
ATOM 885 O O . GLU A 1 113 ? -3.651 11.631 17.566 1.00 80.00 113 GLU A O 1
ATOM 890 N N . PRO A 1 114 ? -3.724 11.631 15.309 1.00 83.25 114 PRO A N 1
ATOM 891 C CA . PRO A 1 114 ? -4.086 11.086 13.997 1.00 83.25 114 PRO A CA 1
ATOM 892 C C . PRO A 1 114 ? -3.240 9.859 13.625 1.00 83.25 114 PRO A C 1
ATOM 894 O O . PRO A 1 114 ? -2.045 9.836 13.901 1.00 83.25 114 PRO A O 1
ATOM 897 N N . TRP A 1 115 ? -3.848 8.873 12.955 1.00 87.12 115 TRP A N 1
ATOM 898 C CA . TRP A 1 115 ? -3.123 7.677 12.514 1.00 87.12 115 TRP A CA 1
ATOM 899 C C . TRP A 1 115 ? -1.966 8.031 11.582 1.00 87.12 115 TRP A C 1
ATOM 901 O O . TRP A 1 115 ? -2.045 8.970 10.774 1.00 87.12 115 TRP A O 1
ATOM 911 N N . GLU A 1 116 ? -0.916 7.226 11.664 1.00 91.12 116 GLU A N 1
ATOM 912 C CA . GLU A 1 116 ? 0.279 7.380 10.852 1.00 91.12 116 GLU A CA 1
ATOM 913 C C . GLU A 1 116 ? 0.289 6.348 9.732 1.00 91.12 116 GLU A C 1
ATOM 915 O O . GLU A 1 116 ? -0.009 5.172 9.937 1.00 91.12 116 GLU A O 1
ATOM 920 N N . ILE A 1 117 ? 0.621 6.805 8.526 1.00 92.06 117 ILE A N 1
ATOM 921 C CA . ILE A 1 117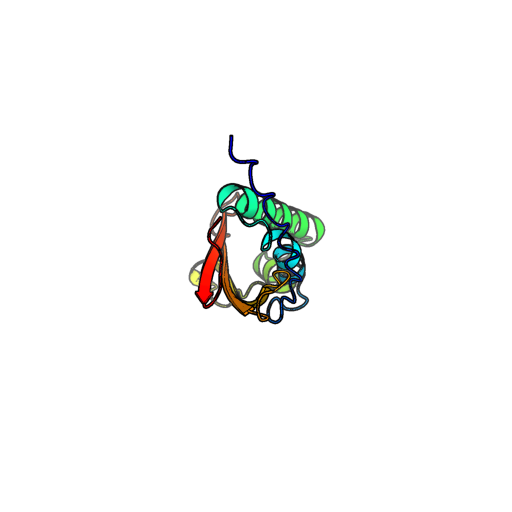 ? 0.713 5.956 7.342 1.00 92.06 117 ILE A CA 1
ATOM 922 C C . ILE A 1 117 ? 2.069 6.193 6.706 1.00 92.06 117 ILE A C 1
ATOM 924 O O . ILE A 1 117 ? 2.420 7.333 6.390 1.00 92.06 117 ILE A O 1
ATOM 928 N N . HIS A 1 118 ? 2.808 5.106 6.523 1.00 94.25 118 HIS A N 1
ATOM 929 C CA . HIS A 1 118 ? 4.120 5.122 5.909 1.00 94.25 118 HIS A CA 1
ATOM 930 C C . HIS A 1 118 ? 4.212 4.072 4.807 1.00 94.25 118 HIS A C 1
ATOM 932 O O . HIS A 1 118 ? 4.190 2.875 5.065 1.00 94.25 118 HIS A O 1
ATOM 938 N N . GLY A 1 119 ? 4.315 4.534 3.572 1.00 92.94 119 GLY A N 1
ATOM 939 C CA . GLY A 1 1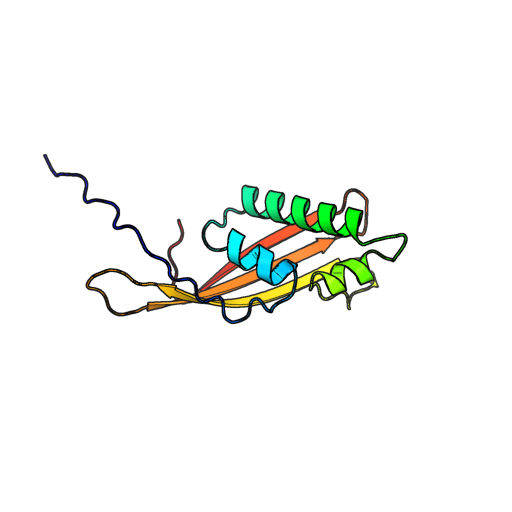19 ? 4.667 3.761 2.402 1.00 92.94 119 GLY A CA 1
ATOM 940 C C . GLY A 1 119 ? 6.150 3.901 2.081 1.00 92.94 119 GLY A C 1
ATOM 941 O O . GLY A 1 119 ? 6.701 5.007 2.120 1.00 92.94 119 GLY A O 1
ATOM 942 N N . SER A 1 120 ? 6.760 2.796 1.677 1.00 92.38 120 SER A N 1
ATOM 943 C CA . SER A 1 120 ? 8.115 2.722 1.147 1.00 92.38 120 SER A CA 1
ATOM 944 C C . SER A 1 120 ? 8.136 1.909 -0.147 1.00 92.38 120 SER A C 1
ATOM 946 O O . SER A 1 120 ? 7.248 1.096 -0.418 1.00 92.38 120 SER A O 1
ATOM 948 N N . ARG A 1 121 ? 9.156 2.154 -0.973 1.00 88.19 121 ARG A N 1
ATOM 949 C CA . ARG A 1 121 ? 9.406 1.406 -2.205 1.00 88.19 121 ARG A CA 1
ATOM 950 C C . ARG A 1 121 ? 10.863 0.991 -2.271 1.00 88.19 121 ARG A C 1
ATOM 952 O O . ARG A 1 121 ? 11.747 1.815 -2.055 1.00 88.19 121 ARG A O 1
ATOM 959 N N . LYS A 1 122 ? 11.107 -0.246 -2.686 1.00 87.69 122 LYS A N 1
ATOM 960 C CA . LYS A 1 122 ? 12.444 -0.778 -2.934 1.00 87.69 122 LYS A CA 1
ATOM 961 C C . LYS A 1 122 ? 12.510 -1.421 -4.312 1.00 87.69 122 LYS A C 1
ATOM 963 O O . LYS A 1 122 ? 11.653 -2.222 -4.662 1.00 87.69 122 LYS A O 1
ATOM 968 N N . PHE A 1 123 ? 13.526 -1.086 -5.101 1.00 85.31 123 PHE A N 1
ATOM 969 C CA . PHE A 1 123 ? 13.791 -1.786 -6.359 1.00 85.31 123 PHE A CA 1
ATOM 970 C C . PHE A 1 123 ? 14.448 -3.137 -6.067 1.00 85.31 123 PHE A C 1
ATOM 972 O O . PHE A 1 123 ? 15.411 -3.212 -5.305 1.00 85.31 123 PHE A O 1
ATOM 979 N N . LEU A 1 124 ? 13.920 -4.204 -6.665 1.00 81.69 124 LEU A N 1
ATOM 980 C CA . LEU A 1 124 ? 14.469 -5.554 -6.535 1.00 81.69 124 LEU A CA 1
ATOM 981 C C . LEU A 1 124 ? 15.416 -5.873 -7.693 1.00 81.69 124 LEU A C 1
ATOM 983 O O . LEU A 1 124 ? 16.524 -6.354 -7.479 1.00 81.69 124 LEU A O 1
ATOM 987 N N . TYR A 1 125 ? 14.986 -5.589 -8.922 1.00 78.94 125 TYR A N 1
ATOM 988 C CA . TYR A 1 125 ? 15.795 -5.675 -10.138 1.00 78.94 125 TYR A CA 1
ATOM 989 C C . TYR A 1 125 ? 15.120 -4.872 -11.240 1.00 78.94 125 TYR A C 1
ATOM 991 O O . TYR A 1 125 ? 13.900 -4.790 -11.236 1.00 78.94 125 TYR A O 1
ATOM 999 N N . GLY A 1 126 ? 15.887 -4.342 -12.199 1.00 69.69 126 GLY A N 1
ATOM 1000 C CA . GLY A 1 126 ? 15.348 -3.557 -13.314 1.00 69.69 126 GLY A CA 1
ATOM 1001 C C . GLY A 1 126 ? 14.617 -2.308 -12.812 1.00 69.69 126 GLY A C 1
ATOM 1002 O O . GLY A 1 126 ? 13.553 -2.368 -12.218 1.00 69.69 126 GLY A O 1
ATOM 1003 N N . GLY A 1 127 ? 15.190 -1.132 -12.993 1.00 64.06 127 GLY A N 1
ATOM 1004 C CA . GLY A 1 127 ? 14.606 0.076 -12.428 1.00 64.06 127 GLY A CA 1
ATOM 1005 C C . GLY A 1 127 ? 15.435 1.281 -12.797 1.00 64.06 127 GLY A C 1
ATOM 1006 O O . GLY A 1 127 ? 16.624 1.159 -13.083 1.00 64.06 127 GLY A O 1
ATOM 1007 N N . ILE A 1 128 ? 14.786 2.435 -12.828 1.00 56.78 128 ILE A N 1
ATOM 1008 C CA . ILE A 1 128 ? 15.455 3.714 -13.015 1.00 56.78 128 ILE A CA 1
ATOM 1009 C C . ILE A 1 128 ? 15.073 4.530 -11.791 1.00 56.78 128 ILE A C 1
ATOM 1011 O O . ILE A 1 128 ? 13.900 4.856 -11.599 1.00 56.78 128 ILE A O 1
ATOM 1015 N N . GLU A 1 129 ? 16.056 4.766 -10.926 1.00 54.12 129 GLU A N 1
ATOM 1016 C CA . GLU A 1 129 ? 15.932 5.761 -9.868 1.00 54.12 129 GLU A CA 1
ATOM 1017 C C . GLU A 1 129 ? 15.836 7.126 -10.556 1.00 54.12 129 GLU A C 1
ATOM 1019 O O . GLU A 1 129 ? 16.731 7.508 -11.312 1.00 54.12 129 GLU A O 1
ATOM 1024 N N . ASN A 1 130 ? 14.701 7.802 -10.373 1.00 50.19 130 ASN A N 1
ATOM 1025 C CA . ASN A 1 130 ? 14.504 9.179 -10.823 1.00 50.19 130 ASN A CA 1
ATOM 1026 C C . ASN A 1 130 ? 14.956 10.151 -9.741 1.00 50.19 130 ASN A C 1
ATOM 1028 O O . ASN A 1 130 ? 14.616 9.890 -8.564 1.00 50.19 130 ASN A O 1
#

Organism: NCBI:txid2603288

pLDDT: mean 78.27, std 17.35, range [31.86, 95.0]

Radius of gyration: 17.49 Å; chains: 1; bounding box: 46×33×50 Å